Protein AF-M2S3K6-F1 (afdb_monomer_lite)

pLDDT: mean 84.35, std 9.11, range [60.38, 96.12]

InterPro domains:
  IPR004875 DDE superfamily endonuclease domain [PF03184] (17-105)

Foldseek 3Di:
DFEAADDDDDVVVDPPDDPLDDYYYDNVSDDALVNLLVVLLSVLVVCVVVDDPQAAEDEDEPDPRNDDPSSVVSCVVSRYHYDYDDPPCCVPPVCCVPPVCVVVVD

Structure (mmCIF, N/CA/C/O backbone):
data_AF-M2S3K6-F1
#
_entry.id   AF-M2S3K6-F1
#
loop_
_atom_site.group_PDB
_atom_site.id
_atom_site.type_symbol
_atom_site.label_atom_id
_atom_site.label_alt_id
_atom_site.label_comp_id
_atom_site.label_asym_id
_atom_site.label_entity_id
_atom_site.label_seq_id
_atom_site.pdbx_PDB_ins_code
_atom_site.Cartn_x
_atom_site.Cartn_y
_atom_site.Cartn_z
_atom_site.occupancy
_atom_site.B_iso_or_equiv
_atom_site.auth_seq_id
_atom_site.auth_comp_id
_atom_site.auth_asym_id
_atom_site.auth_atom_id
_atom_site.pdbx_PDB_model_num
ATOM 1 N N . MET A 1 1 ? -0.695 -6.352 -5.574 1.00 86.44 1 MET A N 1
ATOM 2 C CA . MET A 1 1 ? -0.115 -5.896 -6.849 1.00 86.44 1 MET A CA 1
ATOM 3 C C . MET A 1 1 ? 0.919 -6.908 -7.274 1.00 86.44 1 MET A C 1
ATOM 5 O O . MET A 1 1 ? 1.672 -7.352 -6.417 1.00 86.44 1 MET A O 1
ATOM 9 N N . VAL A 1 2 ? 0.921 -7.288 -8.543 1.00 87.31 2 VAL A N 1
ATOM 10 C CA . VAL A 1 2 ? 1.973 -8.112 -9.143 1.00 87.31 2 VAL A CA 1
ATOM 11 C C . VAL A 1 2 ? 2.808 -7.190 -10.018 1.00 87.31 2 VAL A C 1
ATOM 13 O O . VAL A 1 2 ? 2.241 -6.475 -10.840 1.00 87.31 2 VAL A O 1
ATOM 16 N N . ILE A 1 3 ? 4.122 -7.172 -9.803 1.00 89.19 3 ILE A N 1
ATOM 17 C CA . ILE A 1 3 ? 5.064 -6.390 -10.606 1.00 89.19 3 ILE A CA 1
ATOM 18 C C . ILE A 1 3 ? 5.824 -7.367 -11.493 1.00 89.19 3 ILE A C 1
ATOM 20 O O . ILE A 1 3 ? 6.321 -8.382 -11.007 1.00 89.19 3 ILE A O 1
ATOM 24 N N . ILE A 1 4 ? 5.871 -7.077 -12.786 1.00 89.31 4 ILE A N 1
ATOM 25 C CA . ILE A 1 4 ? 6.566 -7.892 -13.779 1.00 89.31 4 ILE A CA 1
ATOM 26 C C . ILE A 1 4 ? 7.768 -7.108 -14.291 1.00 89.31 4 ILE A C 1
ATOM 28 O O . ILE A 1 4 ? 7.660 -5.915 -14.569 1.00 89.31 4 ILE A O 1
ATOM 32 N N . GLU A 1 5 ? 8.907 -7.780 -14.410 1.00 91.38 5 GLU A N 1
ATOM 33 C CA . GLU A 1 5 ? 10.090 -7.192 -15.031 1.00 91.38 5 GLU A CA 1
ATOM 34 C C . GLU A 1 5 ? 9.845 -6.960 -16.529 1.00 91.38 5 GLU A C 1
ATOM 36 O O . GLU A 1 5 ? 9.480 -7.890 -17.255 1.00 91.38 5 GLU A O 1
ATOM 41 N N . GLY A 1 6 ? 10.025 -5.722 -16.989 1.00 87.69 6 GLY A N 1
ATOM 42 C CA . GLY A 1 6 ? 9.912 -5.345 -18.399 1.00 87.69 6 GLY A CA 1
ATOM 43 C C . GLY A 1 6 ? 9.398 -3.922 -18.609 1.00 87.69 6 GLY A C 1
ATOM 44 O O . GLY A 1 6 ? 9.028 -3.248 -17.656 1.00 87.69 6 GLY A O 1
ATOM 45 N N . ASP A 1 7 ? 9.337 -3.491 -19.872 1.00 83.19 7 ASP A N 1
ATOM 46 C CA . ASP A 1 7 ? 8.996 -2.106 -20.260 1.00 83.19 7 ASP A CA 1
ATOM 47 C C . ASP A 1 7 ? 7.504 -1.882 -20.559 1.00 83.19 7 ASP A C 1
ATOM 49 O O . ASP A 1 7 ? 7.032 -0.749 -20.665 1.00 83.19 7 ASP A O 1
ATOM 53 N N . ALA A 1 8 ? 6.765 -2.968 -20.783 1.00 82.44 8 ALA A N 1
ATOM 54 C CA . ALA A 1 8 ? 5.329 -2.973 -21.017 1.00 82.44 8 ALA A CA 1
ATOM 55 C C . ALA A 1 8 ? 4.793 -4.399 -20.886 1.00 82.44 8 ALA A C 1
ATOM 57 O O . ALA A 1 8 ? 5.513 -5.378 -21.094 1.00 82.44 8 ALA A O 1
ATOM 58 N N . PHE A 1 9 ? 3.492 -4.520 -20.640 1.00 80.25 9 PHE A N 1
ATOM 59 C CA . PHE A 1 9 ? 2.793 -5.792 -20.744 1.00 80.25 9 PHE A CA 1
ATOM 60 C C . PHE A 1 9 ? 1.589 -5.678 -21.677 1.00 80.25 9 PHE A C 1
ATOM 62 O O . PHE A 1 9 ? 1.019 -4.607 -21.878 1.00 80.25 9 PHE A O 1
ATOM 69 N N . LEU A 1 10 ? 1.190 -6.803 -22.266 1.00 81.56 10 LEU A N 1
ATOM 70 C CA . LEU A 1 10 ? -0.041 -6.885 -23.041 1.00 81.56 10 LEU A CA 1
ATOM 71 C C . LEU A 1 10 ? -1.131 -7.477 -22.149 1.00 81.56 10 LEU A C 1
ATOM 73 O O . LEU A 1 10 ? -1.062 -8.658 -21.816 1.00 81.56 10 LEU A O 1
ATOM 77 N N . GLU A 1 11 ? -2.149 -6.676 -21.816 1.00 74.44 11 GLU A N 1
ATOM 78 C CA . GLU A 1 11 ? -3.289 -7.073 -20.964 1.00 74.44 11 GLU A CA 1
ATOM 79 C C . GLU A 1 11 ? -3.907 -8.417 -21.372 1.00 74.44 11 GLU A C 1
ATOM 81 O O . GLU A 1 11 ? -4.296 -9.215 -20.527 1.00 74.44 11 GLU A O 1
ATOM 86 N N . ARG A 1 12 ? -3.906 -8.718 -22.677 1.00 80.50 12 ARG A N 1
ATOM 87 C CA . ARG A 1 12 ? -4.421 -9.972 -23.246 1.00 80.50 12 ARG A CA 1
ATOM 88 C C . ARG A 1 12 ? -3.786 -11.250 -22.676 1.00 80.50 12 ARG A C 1
ATOM 90 O O . ARG A 1 12 ? -4.370 -12.313 -22.841 1.00 80.50 12 ARG A O 1
ATOM 97 N N . TYR A 1 13 ? -2.583 -11.174 -22.101 1.00 80.06 13 TYR A N 1
ATOM 98 C CA . TYR A 1 13 ? -1.898 -12.331 -21.512 1.00 80.06 13 TYR A CA 1
ATOM 99 C C . TYR A 1 13 ? -2.316 -12.611 -20.067 1.00 80.06 13 TYR A C 1
ATOM 101 O O . TYR A 1 13 ? -1.955 -13.647 -19.517 1.00 80.06 13 TYR A O 1
ATOM 109 N N . PHE A 1 14 ? -3.090 -11.713 -19.465 1.00 79.62 14 PHE A N 1
ATOM 110 C CA . PHE A 1 14 ? -3.572 -11.822 -18.098 1.00 79.62 14 PHE A CA 1
ATOM 111 C C . PHE A 1 14 ? -5.035 -12.247 -18.109 1.00 79.62 14 PHE A C 1
ATOM 113 O O . PHE A 1 14 ? -5.941 -11.461 -17.829 1.00 79.62 14 PHE A O 1
ATOM 120 N N . THR A 1 15 ? -5.268 -13.497 -18.504 1.00 81.69 15 THR A N 1
ATOM 121 C CA . THR A 1 15 ? -6.602 -14.100 -18.475 1.00 81.69 15 THR A CA 1
ATOM 122 C C . THR A 1 15 ? -6.903 -14.661 -17.086 1.00 81.69 15 THR A C 1
ATOM 124 O O . THR A 1 15 ? -5.996 -15.022 -16.338 1.00 81.69 15 THR A O 1
ATOM 127 N N . ASP A 1 16 ? -8.190 -14.727 -16.744 1.00 84.62 16 ASP A N 1
ATOM 128 C CA . ASP A 1 16 ? -8.696 -15.449 -15.565 1.00 84.62 16 ASP A CA 1
ATOM 129 C C . ASP A 1 16 ? -8.198 -14.934 -14.203 1.00 84.62 16 ASP A C 1
ATOM 131 O O . ASP A 1 16 ? -8.119 -15.680 -13.225 1.00 84.62 16 ASP A O 1
ATOM 135 N N . LEU A 1 17 ? -7.874 -13.644 -14.111 1.00 80.94 17 LEU A N 1
ATOM 136 C CA . LEU A 1 17 ? -7.466 -13.043 -12.847 1.00 80.94 17 LEU A CA 1
ATOM 137 C C . LEU A 1 17 ? -8.666 -12.677 -11.962 1.00 80.94 17 LEU A C 1
ATOM 139 O O . LEU A 1 17 ? -9.701 -12.252 -12.478 1.00 80.94 17 LEU A O 1
ATOM 143 N N . PRO A 1 18 ? -8.532 -12.785 -10.625 1.00 81.44 18 PRO A N 1
ATOM 144 C CA . PRO A 1 18 ? -9.573 -12.356 -9.698 1.00 81.44 18 PRO A CA 1
ATOM 145 C C . PRO A 1 18 ? -9.907 -10.868 -9.846 1.00 81.44 18 PRO A C 1
ATOM 147 O O . PRO A 1 18 ? -9.022 -10.048 -10.096 1.00 81.44 18 PRO A O 1
ATOM 150 N N . ASP A 1 19 ? -11.166 -10.503 -9.603 1.00 80.56 19 ASP A N 1
ATOM 151 C CA . ASP A 1 19 ? -11.599 -9.106 -9.637 1.00 80.56 19 ASP A CA 1
ATOM 152 C C . ASP A 1 19 ? -10.766 -8.229 -8.691 1.00 80.56 19 ASP A C 1
ATOM 154 O O . ASP A 1 19 ? -10.521 -8.582 -7.534 1.00 80.56 19 ASP A O 1
ATOM 158 N N . ASN A 1 20 ? -10.425 -7.022 -9.152 1.00 83.31 20 ASN A N 1
ATOM 159 C CA . ASN A 1 20 ? -9.594 -6.046 -8.437 1.00 83.31 20 ASN A CA 1
ATOM 160 C C . ASN A 1 20 ? -8.128 -6.460 -8.251 1.00 83.31 20 ASN A C 1
ATOM 162 O O . ASN A 1 20 ? -7.474 -5.998 -7.317 1.00 83.31 20 ASN A O 1
ATOM 166 N N . TYR A 1 21 ? -7.582 -7.308 -9.118 1.00 84.19 21 TYR A N 1
ATOM 167 C CA . TYR A 1 21 ? -6.135 -7.451 -9.179 1.00 84.19 21 TYR A CA 1
ATOM 168 C C . TYR A 1 21 ? -5.493 -6.139 -9.681 1.00 84.19 21 TYR A C 1
ATOM 170 O O . TYR A 1 21 ? -6.076 -5.404 -10.476 1.00 84.19 21 TYR A O 1
ATOM 178 N N . LEU A 1 22 ? -4.268 -5.856 -9.234 1.00 87.94 22 LEU A N 1
ATOM 179 C CA . LEU A 1 22 ? -3.440 -4.767 -9.761 1.00 87.94 22 LEU A CA 1
ATOM 180 C C . LEU A 1 22 ? -2.170 -5.375 -10.362 1.00 87.94 22 LEU A C 1
ATOM 182 O O . LEU A 1 22 ? -1.410 -6.014 -9.628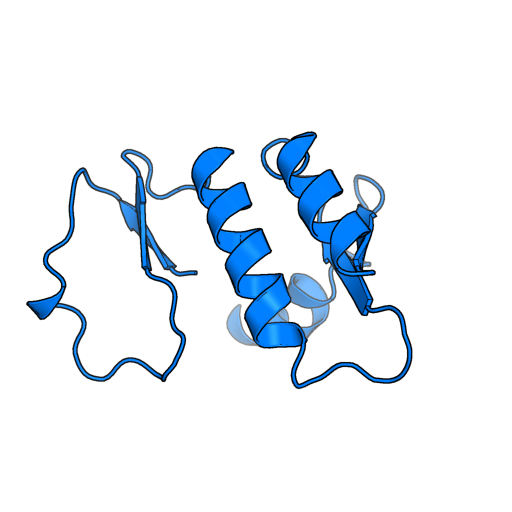 1.00 87.94 22 LEU A O 1
ATOM 186 N N . ILE A 1 23 ? -1.954 -5.195 -11.666 1.00 89.00 23 ILE A N 1
ATOM 187 C CA . ILE A 1 23 ? -0.697 -5.536 -12.345 1.00 89.00 23 ILE A CA 1
ATOM 188 C C . ILE A 1 23 ? 0.042 -4.252 -12.679 1.00 89.00 23 ILE A C 1
ATOM 190 O O . ILE A 1 23 ? -0.550 -3.279 -13.139 1.00 89.00 23 ILE A O 1
ATOM 194 N N . ALA A 1 24 ? 1.344 -4.288 -12.453 1.00 90.31 24 ALA A N 1
ATOM 195 C CA . ALA A 1 24 ? 2.272 -3.255 -12.842 1.00 90.31 24 ALA A CA 1
ATOM 196 C C . ALA A 1 24 ? 3.524 -3.886 -13.458 1.00 90.31 24 ALA A C 1
ATOM 198 O O . ALA A 1 24 ? 3.726 -5.101 -13.399 1.00 90.31 24 ALA A O 1
ATOM 199 N N . TYR A 1 25 ? 4.376 -3.050 -14.032 1.00 90.38 25 TYR A N 1
ATOM 200 C CA . TYR A 1 25 ? 5.684 -3.453 -14.520 1.00 90.38 25 TYR A CA 1
ATOM 201 C C . TYR A 1 25 ? 6.748 -2.454 -14.077 1.00 90.38 25 TYR A C 1
ATOM 203 O O . TYR A 1 25 ? 6.441 -1.300 -13.765 1.00 90.38 25 TYR A O 1
ATOM 211 N N . SER A 1 26 ? 7.991 -2.912 -14.033 1.00 90.94 26 SER A N 1
ATOM 212 C CA . SER A 1 26 ? 9.166 -2.062 -13.868 1.00 90.94 26 SER A CA 1
ATOM 213 C C . SER A 1 26 ? 10.374 -2.726 -14.513 1.00 90.94 26 SER A C 1
ATOM 215 O O . SER A 1 26 ? 10.446 -3.952 -14.574 1.00 90.94 26 SER A O 1
ATOM 217 N N . ASP A 1 27 ? 11.358 -1.932 -14.925 1.00 89.00 27 ASP A N 1
ATOM 218 C CA . ASP A 1 27 ? 12.587 -2.431 -15.556 1.00 89.00 27 ASP A CA 1
ATOM 219 C C . ASP A 1 27 ? 13.332 -3.452 -14.681 1.00 89.00 27 ASP A C 1
ATOM 221 O O . ASP A 1 27 ? 14.049 -4.301 -15.191 1.00 89.00 27 ASP A O 1
ATOM 225 N N . SER A 1 28 ? 13.174 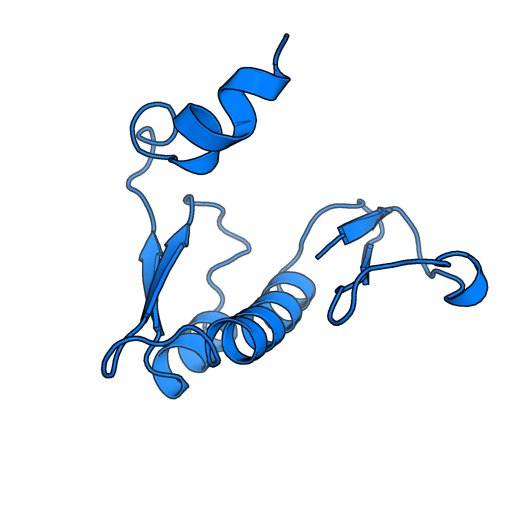-3.365 -13.356 1.00 88.06 28 SER A N 1
ATOM 226 C CA . SER A 1 28 ? 13.828 -4.248 -12.387 1.00 88.06 28 SER A CA 1
ATOM 227 C C . SER A 1 28 ? 12.923 -5.357 -11.845 1.00 88.06 28 SER A C 1
ATOM 229 O O . SER A 1 28 ? 13.384 -6.189 -11.068 1.00 88.06 28 SER A O 1
ATOM 231 N N . GLY A 1 29 ? 11.622 -5.325 -12.153 1.00 87.31 29 GLY A N 1
ATOM 232 C CA . GLY A 1 29 ? 10.613 -6.174 -11.513 1.00 87.31 29 GLY A CA 1
ATOM 233 C C . GLY A 1 29 ? 10.358 -5.858 -10.030 1.00 87.31 29 GLY A C 1
ATOM 234 O O . GLY A 1 29 ? 9.515 -6.500 -9.403 1.00 87.31 29 GLY A O 1
ATOM 235 N N . TYR A 1 30 ? 11.044 -4.865 -9.454 1.00 86.25 30 TYR A N 1
ATOM 236 C CA . TYR A 1 30 ? 10.842 -4.413 -8.078 1.00 86.25 30 TYR A CA 1
ATOM 237 C C . TYR A 1 30 ? 9.921 -3.191 -8.005 1.00 86.25 30 TYR A C 1
ATOM 239 O O . TYR A 1 30 ? 9.679 -2.484 -8.986 1.00 86.25 30 TYR A O 1
ATOM 247 N N . THR A 1 31 ? 9.410 -2.932 -6.804 1.00 86.44 31 THR A N 1
ATOM 248 C CA . THR A 1 31 ? 8.641 -1.723 -6.497 1.00 86.44 31 THR A CA 1
ATOM 249 C C . THR A 1 31 ? 9.515 -0.467 -6.546 1.00 86.44 31 THR A C 1
ATOM 251 O O . THR A 1 31 ? 10.721 -0.520 -6.312 1.00 86.44 31 THR A O 1
ATOM 254 N N . ASN A 1 32 ? 8.886 0.668 -6.827 1.00 87.56 32 ASN A N 1
ATOM 255 C CA . ASN A 1 32 ? 9.464 2.008 -6.749 1.00 87.56 32 ASN A CA 1
ATOM 256 C C . ASN A 1 32 ? 8.416 2.969 -6.169 1.00 87.56 32 ASN A C 1
ATOM 258 O O . ASN A 1 32 ? 7.270 2.569 -5.968 1.00 87.56 32 ASN A O 1
ATOM 262 N N . ASP A 1 33 ? 8.782 4.225 -5.935 1.00 87.19 33 ASP A N 1
ATOM 263 C CA . ASP A 1 33 ? 7.905 5.218 -5.303 1.00 87.19 33 ASP A CA 1
ATOM 264 C C . ASP A 1 33 ? 6.565 5.399 -6.041 1.00 87.19 33 ASP A C 1
ATOM 266 O O . ASP A 1 33 ? 5.503 5.440 -5.418 1.00 87.19 33 ASP A O 1
ATOM 270 N N . GLN A 1 34 ? 6.585 5.422 -7.379 1.00 88.12 34 GLN A N 1
ATOM 271 C CA . GLN A 1 34 ? 5.374 5.558 -8.192 1.00 88.12 34 GLN A CA 1
ATOM 272 C C . GLN A 1 34 ? 4.459 4.334 -8.061 1.00 88.12 34 GLN A C 1
ATOM 274 O O . GLN A 1 34 ? 3.242 4.469 -7.926 1.00 88.12 34 GLN A O 1
ATOM 279 N N . LEU A 1 35 ? 5.035 3.131 -8.082 1.00 89.81 35 LEU A N 1
ATOM 280 C CA . LEU A 1 35 ? 4.291 1.885 -7.902 1.00 89.81 35 LEU A CA 1
ATOM 281 C C . LEU A 1 35 ? 3.757 1.745 -6.473 1.00 89.81 35 LEU A C 1
ATOM 283 O O . LEU A 1 35 ? 2.623 1.304 -6.290 1.00 89.81 35 LEU A O 1
ATOM 287 N N . SER A 1 36 ? 4.528 2.174 -5.471 1.00 89.31 36 SER A N 1
ATOM 288 C CA . SER A 1 36 ? 4.090 2.261 -4.074 1.00 89.31 36 SER A CA 1
ATOM 289 C C . SER A 1 36 ? 2.870 3.182 -3.938 1.00 89.31 36 SER A C 1
ATOM 291 O O . SER A 1 36 ? 1.908 2.842 -3.245 1.00 89.31 36 SER A O 1
ATOM 293 N N . TYR A 1 37 ? 2.868 4.318 -4.641 1.00 90.12 37 TYR A N 1
ATOM 294 C CA . TYR A 1 37 ? 1.754 5.266 -4.646 1.00 90.12 37 TYR A CA 1
ATOM 295 C C . TYR A 1 37 ? 0.485 4.710 -5.319 1.00 90.12 37 TYR A C 1
ATOM 297 O O . TYR A 1 37 ? -0.621 4.825 -4.785 1.00 90.12 37 TYR A O 1
ATOM 305 N N . GLU A 1 38 ? 0.615 4.041 -6.464 1.00 91.25 38 GLU A N 1
ATOM 306 C CA . GLU A 1 38 ? -0.537 3.390 -7.105 1.00 91.25 38 GLU A CA 1
ATOM 307 C C . GLU A 1 38 ? -1.073 2.223 -6.265 1.00 91.25 38 GLU A C 1
ATOM 309 O O . GLU A 1 38 ? -2.288 2.050 -6.109 1.00 91.25 38 GLU A O 1
ATOM 314 N N . TRP A 1 39 ? -0.172 1.472 -5.628 1.00 92.00 39 TRP A N 1
ATOM 315 C CA . TRP A 1 39 ? -0.552 0.426 -4.692 1.00 92.00 39 TRP A CA 1
ATOM 316 C C . TRP A 1 39 ? -1.346 0.972 -3.502 1.00 92.00 39 TRP A C 1
ATOM 318 O O . TRP A 1 39 ? -2.353 0.363 -3.140 1.00 92.00 39 TRP A O 1
ATOM 328 N N . VAL A 1 40 ? -0.959 2.109 -2.907 1.00 92.69 40 VAL A N 1
ATOM 329 C CA . VAL A 1 40 ? -1.651 2.622 -1.712 1.00 92.69 40 VAL A CA 1
ATOM 330 C C . VAL A 1 40 ? -3.061 3.111 -2.018 1.00 92.69 40 VAL A C 1
ATOM 332 O O . VAL A 1 40 ? -3.987 2.815 -1.260 1.00 92.69 40 VAL A O 1
ATOM 335 N N . LYS A 1 41 ? -3.271 3.759 -3.171 1.00 93.50 41 LYS A N 1
ATOM 336 C CA . LYS A 1 41 ? -4.618 4.124 -3.641 1.00 93.50 41 LYS A CA 1
ATOM 337 C C . LYS A 1 41 ? -5.497 2.891 -3.788 1.00 93.50 41 LYS A C 1
ATOM 339 O O . LYS A 1 41 ? -6.624 2.854 -3.291 1.00 93.50 41 LYS A O 1
ATOM 344 N N . HIS A 1 42 ? -4.959 1.863 -4.440 1.00 93.44 42 HIS A N 1
ATOM 345 C CA . HIS A 1 42 ? -5.660 0.605 -4.625 1.00 93.44 42 HIS A CA 1
ATOM 346 C C . HIS A 1 42 ? -5.955 -0.080 -3.281 1.00 93.44 42 HIS A C 1
ATOM 348 O O . HIS A 1 42 ? -7.083 -0.506 -3.035 1.00 93.44 42 HIS A O 1
ATOM 354 N N . PHE A 1 43 ? -4.981 -0.130 -2.368 1.00 92.62 43 PHE A N 1
ATOM 355 C CA . PHE A 1 43 ? -5.143 -0.681 -1.023 1.00 92.62 43 PHE A CA 1
ATOM 356 C C . PHE A 1 43 ? -6.263 0.021 -0.252 1.00 92.62 43 PHE A C 1
ATOM 358 O O . PHE A 1 43 ? -7.123 -0.636 0.341 1.00 92.62 43 PHE A O 1
ATOM 365 N N . VAL A 1 44 ? -6.284 1.354 -0.266 1.00 94.38 44 VAL A N 1
ATOM 366 C CA . VAL A 1 44 ? -7.305 2.157 0.407 1.00 94.38 44 VAL A CA 1
ATOM 367 C C . VAL A 1 44 ? -8.698 1.856 -0.145 1.00 94.38 44 VAL A C 1
ATOM 369 O O . VAL A 1 44 ? -9.622 1.658 0.649 1.00 94.38 44 VAL A O 1
ATOM 372 N N . GLN A 1 45 ? -8.844 1.773 -1.470 1.00 93.38 45 GLN A N 1
ATOM 373 C CA . GLN A 1 45 ? -10.110 1.424 -2.120 1.00 93.38 45 GLN A CA 1
ATOM 374 C C . GLN A 1 45 ? -10.565 0.011 -1.733 1.00 93.38 45 GLN A C 1
ATOM 376 O O . GLN A 1 45 ? -11.703 -0.192 -1.309 1.00 93.38 45 GLN A O 1
ATOM 381 N N . GLN A 1 46 ? -9.664 -0.972 -1.813 1.00 92.19 46 GLN A N 1
ATOM 382 C CA . GLN A 1 46 ? -10.007 -2.370 -1.554 1.00 92.19 46 GLN A CA 1
ATOM 383 C C . GLN A 1 46 ? -10.245 -2.678 -0.078 1.00 92.19 46 GLN A C 1
ATOM 385 O O . GLN A 1 46 ? -11.065 -3.536 0.239 1.00 92.19 46 GLN A O 1
ATOM 390 N N . SER A 1 47 ? -9.573 -1.986 0.841 1.00 92.69 47 SER A N 1
ATOM 391 C CA . SER A 1 47 ? -9.775 -2.187 2.279 1.00 92.69 47 SER A CA 1
ATOM 392 C C . SER A 1 47 ? -10.995 -1.438 2.821 1.00 92.69 47 SER A C 1
ATOM 394 O O . SER A 1 47 ? -11.467 -1.768 3.908 1.00 92.69 47 SER A O 1
ATOM 396 N N . GLN A 1 48 ? -11.560 -0.477 2.075 1.00 91.81 48 GLN A N 1
ATOM 397 C CA . GLN A 1 48 ? -12.703 0.319 2.533 1.00 91.81 48 GLN A CA 1
ATOM 398 C C . GLN A 1 48 ? -13.920 -0.559 2.859 1.00 91.81 48 GLN A C 1
ATOM 400 O O . GLN A 1 48 ? -14.543 -0.372 3.905 1.00 91.81 48 GLN A O 1
ATOM 405 N N . LYS A 1 49 ? -14.196 -1.572 2.025 1.00 89.50 49 LYS A N 1
ATOM 406 C CA . LYS A 1 49 ? -15.286 -2.549 2.224 1.00 89.50 49 LYS A CA 1
ATOM 407 C C . LYS A 1 49 ? -15.131 -3.413 3.484 1.00 89.50 49 LYS A C 1
ATOM 409 O O . LYS A 1 49 ? -16.095 -4.031 3.920 1.00 89.50 49 LYS A O 1
ATOM 414 N N . HIS A 1 50 ? -13.936 -3.445 4.071 1.00 87.69 50 HIS A N 1
ATOM 415 C CA . HIS A 1 50 ? -13.613 -4.218 5.271 1.00 87.69 50 HIS A CA 1
ATOM 416 C C . HIS A 1 50 ? -13.431 -3.338 6.517 1.00 87.69 50 HIS A C 1
ATOM 418 O O . HIS A 1 50 ? -12.984 -3.824 7.555 1.00 87.69 50 HIS A O 1
ATOM 424 N N . THR A 1 51 ? -13.763 -2.046 6.435 1.00 91.62 51 THR A N 1
ATOM 425 C CA . THR A 1 51 ? -13.575 -1.111 7.550 1.00 91.62 51 THR A CA 1
ATOM 426 C C . THR A 1 51 ? -14.518 -1.444 8.702 1.00 91.62 51 THR A C 1
ATOM 428 O O . THR A 1 51 ? -15.737 -1.450 8.539 1.00 91.62 51 THR A O 1
ATOM 431 N N . GLN A 1 52 ? -13.951 -1.657 9.889 1.00 89.62 52 GLN A N 1
ATOM 432 C CA . GLN A 1 52 ? -14.695 -1.715 11.144 1.00 89.62 52 GLN A CA 1
ATOM 433 C C . GLN A 1 52 ? -14.371 -0.464 11.965 1.00 89.62 52 GLN A C 1
ATOM 435 O O . GLN A 1 52 ? -13.225 -0.243 12.347 1.00 89.62 52 GLN A O 1
ATOM 440 N N . GLY A 1 53 ? -15.376 0.376 12.219 1.00 90.94 53 GLY A N 1
ATOM 441 C CA . GLY A 1 53 ? -15.185 1.662 12.890 1.00 90.94 53 GLY A CA 1
ATOM 442 C C . GLY A 1 53 ? -14.734 2.772 11.937 1.00 90.94 53 GLY A C 1
ATOM 443 O O . GLY A 1 53 ? -15.231 2.873 10.818 1.00 90.94 53 GLY A O 1
ATOM 444 N N . VAL A 1 54 ? -13.844 3.649 12.411 1.00 90.69 54 VAL A N 1
ATOM 445 C CA . VAL A 1 54 ? -13.460 4.888 11.704 1.00 90.69 54 VAL A CA 1
ATOM 446 C C . VAL A 1 54 ? -12.060 4.814 11.095 1.00 90.69 54 VAL A C 1
ATOM 448 O O . VAL A 1 54 ? -11.832 5.412 10.046 1.00 90.69 54 VAL A O 1
ATOM 451 N N . TYR A 1 55 ? -11.142 4.092 11.740 1.00 93.50 55 TYR A N 1
ATOM 452 C CA . TYR A 1 55 ? -9.738 4.012 11.346 1.00 93.50 55 TYR A CA 1
ATOM 453 C C . TYR A 1 55 ? -9.356 2.599 10.916 1.00 93.50 55 TYR A C 1
ATOM 455 O O . TYR A 1 55 ? -9.875 1.614 11.441 1.00 93.50 55 TYR A O 1
ATOM 463 N N . ARG A 1 56 ? -8.403 2.511 9.988 1.00 94.62 56 ARG A N 1
ATOM 464 C CA . ARG A 1 56 ? -7.718 1.269 9.599 1.00 94.62 56 ARG A CA 1
ATOM 465 C C . ARG A 1 56 ? -6.241 1.381 9.956 1.00 94.62 56 ARG A C 1
ATOM 467 O O . ARG A 1 56 ? -5.713 2.485 9.995 1.00 94.62 56 ARG A O 1
ATOM 474 N N . LEU A 1 57 ? -5.574 0.260 10.199 1.00 92.50 57 LEU A N 1
ATOM 475 C CA . LEU A 1 57 ? -4.139 0.218 10.483 1.00 92.50 57 LEU A CA 1
ATOM 476 C C . LEU A 1 57 ? -3.421 -0.501 9.342 1.00 92.50 57 LEU A C 1
ATOM 478 O O . LEU A 1 57 ? -3.772 -1.637 9.021 1.00 92.50 57 LEU A O 1
ATOM 482 N N . LEU A 1 58 ? -2.419 0.150 8.756 1.00 91.56 58 LEU A N 1
ATOM 483 C CA . LEU A 1 58 ? -1.489 -0.459 7.815 1.00 91.56 58 LEU A CA 1
ATOM 484 C C . LEU A 1 58 ? -0.157 -0.714 8.528 1.00 91.56 58 LEU A C 1
ATOM 486 O O . LEU A 1 58 ? 0.553 0.225 8.884 1.00 91.56 58 LEU A O 1
ATOM 490 N N . LEU A 1 59 ? 0.165 -1.992 8.726 1.00 88.88 59 LEU A N 1
ATOM 491 C CA . LEU A 1 59 ? 1.460 -2.451 9.228 1.00 88.88 59 LEU A CA 1
ATOM 492 C C . LEU A 1 59 ? 2.366 -2.772 8.038 1.00 88.88 59 LEU A C 1
ATOM 494 O O . LEU A 1 59 ? 1.960 -3.541 7.167 1.00 88.88 59 LEU A O 1
ATOM 498 N N . PHE A 1 60 ? 3.581 -2.232 8.013 1.00 83.69 60 PHE A N 1
ATOM 499 C CA . PHE A 1 60 ? 4.550 -2.522 6.954 1.00 83.69 60 PHE A CA 1
ATOM 500 C C . PHE A 1 60 ? 5.983 -2.544 7.490 1.00 83.69 60 PHE A C 1
ATOM 502 O O . PHE A 1 60 ? 6.290 -1.967 8.541 1.00 83.69 60 PHE A O 1
ATOM 509 N N . ASP A 1 61 ? 6.849 -3.276 6.793 1.00 75.88 61 ASP A N 1
ATOM 510 C CA . ASP A 1 61 ? 8.264 -3.352 7.126 1.00 75.88 61 ASP A CA 1
ATOM 511 C C . ASP A 1 61 ? 8.997 -2.079 6.685 1.00 75.88 61 ASP A C 1
ATOM 513 O O . ASP A 1 61 ? 8.487 -1.231 5.955 1.00 75.88 61 ASP A O 1
ATOM 517 N N . GLY A 1 62 ? 10.189 -1.869 7.231 1.00 64.31 62 GLY A N 1
ATOM 518 C CA . GLY A 1 62 ? 10.916 -0.621 7.065 1.00 64.31 62 GLY A CA 1
ATOM 519 C C . GLY A 1 62 ? 11.590 -0.441 5.710 1.00 64.31 62 GLY A C 1
ATOM 520 O O . GLY A 1 62 ? 12.732 0.012 5.704 1.00 64.31 62 GLY A O 1
ATOM 521 N N . PHE A 1 63 ? 10.941 -0.785 4.602 1.00 65.94 63 PHE A N 1
ATOM 522 C CA . PHE A 1 63 ? 11.494 -0.573 3.272 1.00 65.94 63 PHE A CA 1
ATOM 523 C C . PHE A 1 63 ? 11.374 0.907 2.870 1.00 65.94 63 PHE A C 1
ATOM 525 O O . PHE A 1 63 ? 10.282 1.472 2.822 1.00 65.94 63 PHE A O 1
ATOM 532 N N . ASP A 1 64 ? 12.513 1.555 2.616 1.00 60.38 64 ASP A N 1
ATOM 533 C CA . ASP A 1 64 ? 12.591 3.017 2.463 1.00 60.38 64 ASP A CA 1
ATOM 534 C C . ASP A 1 64 ? 11.849 3.569 1.228 1.00 60.38 64 ASP A C 1
ATOM 536 O O . ASP A 1 64 ? 11.464 4.733 1.240 1.00 60.38 64 ASP A O 1
ATOM 540 N N . SER A 1 65 ? 11.559 2.754 0.205 1.00 62.16 65 SER A N 1
ATOM 541 C CA . SER A 1 65 ? 10.815 3.192 -1.002 1.00 62.16 65 SER A CA 1
ATOM 542 C C . SER A 1 65 ? 9.282 3.222 -0.848 1.00 62.16 65 SER A C 1
ATOM 544 O O . SER A 1 65 ? 8.537 3.390 -1.817 1.00 62.16 65 SER A O 1
ATOM 546 N N . HIS A 1 66 ? 8.775 3.017 0.372 1.00 62.28 66 HIS A N 1
ATOM 547 C CA . HIS A 1 66 ? 7.336 2.991 0.664 1.00 62.28 66 HIS A CA 1
ATOM 548 C C . HIS A 1 66 ? 6.830 4.218 1.429 1.00 62.28 66 HIS A C 1
ATOM 550 O O . HIS A 1 66 ? 5.632 4.327 1.662 1.00 62.28 66 HIS A O 1
ATOM 556 N N . CYS A 1 67 ? 7.707 5.143 1.820 1.00 67.19 67 CYS A N 1
ATOM 557 C CA . CYS A 1 67 ? 7.356 6.265 2.695 1.00 67.19 67 CYS A CA 1
ATOM 558 C C . CYS A 1 67 ? 7.600 7.626 2.039 1.00 67.19 67 CYS A C 1
ATOM 560 O O . CYS A 1 67 ? 8.222 8.502 2.644 1.00 67.19 67 CYS A O 1
ATOM 562 N N . THR A 1 68 ? 7.118 7.825 0.812 1.00 82.56 68 THR A N 1
ATOM 563 C CA . THR A 1 68 ? 7.032 9.185 0.268 1.00 82.56 68 THR A CA 1
ATOM 564 C C . THR A 1 68 ? 5.945 9.979 0.993 1.00 82.56 68 THR A C 1
ATOM 566 O O . THR A 1 68 ? 5.047 9.413 1.627 1.00 82.56 68 THR A O 1
ATOM 569 N N . GLN A 1 69 ? 6.023 11.306 0.924 1.00 87.19 69 GLN A N 1
ATOM 570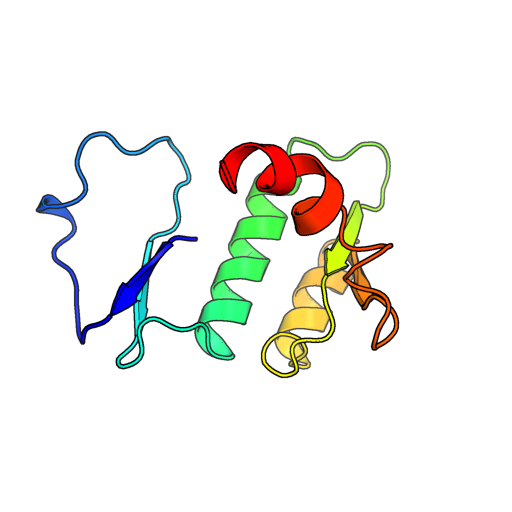 C CA . GLN A 1 69 ? 5.033 12.173 1.559 1.00 87.19 69 GLN A CA 1
ATOM 571 C C . GLN A 1 69 ? 3.633 11.920 0.979 1.00 87.19 69 GLN A C 1
ATOM 573 O O . GLN A 1 69 ? 2.676 11.750 1.729 1.00 87.19 69 GLN A O 1
ATOM 578 N N . GLU A 1 70 ? 3.534 11.779 -0.341 1.00 89.44 70 GLU A N 1
ATOM 579 C CA . GLU A 1 70 ? 2.283 11.549 -1.066 1.00 89.44 70 GLU A CA 1
ATOM 580 C C . GLU A 1 70 ? 1.626 10.221 -0.670 1.00 89.44 70 GLU A C 1
ATOM 582 O O . GLU A 1 70 ? 0.401 10.108 -0.616 1.00 89.44 70 GLU A O 1
ATOM 587 N N . PHE A 1 71 ? 2.432 9.198 -0.375 1.00 89.75 71 PHE A N 1
ATOM 588 C CA . PHE A 1 71 ? 1.932 7.918 0.116 1.00 89.75 71 PHE A CA 1
ATOM 589 C C . PHE A 1 71 ? 1.269 8.069 1.491 1.00 89.75 71 PHE A C 1
ATOM 591 O O . PHE A 1 71 ? 0.179 7.539 1.720 1.00 89.75 71 PHE A O 1
ATOM 598 N N . LEU A 1 72 ? 1.915 8.803 2.403 1.00 90.75 72 LEU A N 1
ATOM 599 C CA . LEU A 1 72 ? 1.399 9.037 3.751 1.00 90.75 72 LEU A CA 1
ATOM 600 C C . LEU A 1 72 ? 0.152 9.927 3.737 1.00 90.75 72 LEU A C 1
ATOM 602 O O . LEU A 1 72 ? -0.800 9.626 4.453 1.00 90.75 72 LEU A O 1
ATOM 606 N N . GLU A 1 73 ? 0.121 10.951 2.882 1.00 93.81 73 GLU A N 1
ATOM 607 C CA . GLU A 1 73 ? -1.042 11.828 2.694 1.00 93.81 73 GLU A CA 1
ATOM 608 C C . GLU A 1 73 ? -2.278 11.032 2.252 1.00 93.81 73 GLU A C 1
ATOM 610 O O . GLU A 1 73 ? -3.346 11.159 2.851 1.00 93.81 73 GLU A O 1
ATOM 615 N N . VAL A 1 74 ? -2.131 10.114 1.284 1.00 94.38 74 VAL A N 1
ATOM 616 C CA . VAL A 1 74 ? -3.244 9.245 0.858 1.00 94.38 74 VAL A CA 1
ATOM 617 C C . VAL A 1 74 ? -3.773 8.397 2.015 1.00 94.38 74 VAL A C 1
ATOM 619 O O . VAL A 1 74 ? -4.986 8.200 2.127 1.00 94.38 74 VAL A O 1
ATOM 622 N N . LEU A 1 75 ? -2.897 7.879 2.878 1.00 94.00 75 LEU A N 1
ATOM 623 C CA . LEU A 1 75 ? -3.320 7.098 4.040 1.00 94.00 75 LEU A CA 1
ATOM 624 C C . LEU A 1 75 ? -4.055 7.964 5.066 1.00 94.00 75 LEU A C 1
ATOM 626 O O . LEU A 1 75 ? -5.132 7.572 5.526 1.00 94.00 75 LEU A O 1
ATOM 630 N N . GLU A 1 76 ? -3.516 9.141 5.381 1.00 94.25 76 GLU A N 1
ATOM 631 C CA . GLU A 1 76 ? -4.099 10.076 6.343 1.00 94.25 76 GLU A CA 1
ATOM 632 C C . GLU A 1 76 ? -5.496 10.542 5.906 1.00 94.25 76 GLU A C 1
ATOM 634 O O . GLU A 1 76 ? -6.459 10.392 6.671 1.00 94.25 76 GLU A O 1
ATOM 639 N N . ASP A 1 77 ? -5.642 10.967 4.646 1.00 96.12 77 ASP A N 1
ATOM 640 C CA . ASP A 1 77 ? -6.913 11.409 4.054 1.00 96.12 77 ASP A CA 1
ATOM 641 C C . ASP A 1 77 ? -8.011 10.340 4.149 1.00 96.12 77 ASP A C 1
ATOM 643 O O . ASP A 1 77 ? -9.202 10.636 4.296 1.00 96.12 77 ASP A O 1
ATOM 647 N N . HIS A 1 78 ? -7.613 9.068 4.117 1.00 95.94 78 HIS A N 1
ATOM 648 C CA . HIS A 1 78 ? -8.523 7.927 4.167 1.00 95.94 78 HIS A CA 1
ATOM 649 C C . HIS A 1 78 ? -8.589 7.250 5.540 1.00 95.94 78 HIS A C 1
ATOM 651 O O . HIS A 1 78 ? -9.108 6.126 5.650 1.00 95.94 78 HIS A O 1
ATOM 657 N N . LYS A 1 79 ? -8.112 7.935 6.590 1.00 95.69 79 LYS A N 1
ATOM 658 C CA . LYS A 1 79 ? -8.137 7.475 7.988 1.00 95.69 79 LYS A CA 1
ATOM 659 C C . LYS A 1 79 ? -7.440 6.126 8.170 1.00 95.69 79 LYS A C 1
ATOM 661 O O . LYS A 1 79 ? -7.893 5.263 8.929 1.00 95.69 79 LYS A O 1
ATOM 666 N N . VAL A 1 80 ? -6.349 5.924 7.443 1.00 95.62 80 VAL A N 1
ATOM 667 C CA . VAL A 1 80 ? -5.471 4.771 7.592 1.00 95.62 80 VAL A CA 1
ATOM 668 C C . VAL A 1 80 ? -4.223 5.206 8.345 1.00 95.62 80 VAL A C 1
ATOM 670 O O . VAL A 1 80 ? -3.479 6.072 7.909 1.00 95.62 80 VAL A O 1
ATOM 673 N N . ILE A 1 81 ? -3.991 4.593 9.497 1.00 92.94 81 ILE A N 1
ATOM 674 C CA . ILE A 1 81 ? -2.801 4.819 10.304 1.00 92.94 81 ILE A CA 1
ATOM 675 C C . ILE A 1 81 ? -1.672 3.987 9.700 1.00 92.94 81 ILE A C 1
ATOM 677 O O . ILE A 1 81 ? -1.767 2.761 9.637 1.00 92.94 81 ILE A O 1
ATOM 681 N N . ALA A 1 82 ? -0.611 4.653 9.263 1.00 90.88 82 ALA A N 1
ATOM 682 C CA . ALA A 1 82 ? 0.623 4.020 8.824 1.00 90.88 82 ALA A CA 1
ATOM 683 C C . ALA A 1 82 ? 1.481 3.657 10.048 1.00 90.88 82 ALA A C 1
ATOM 685 O O . ALA A 1 82 ? 1.793 4.525 10.864 1.00 90.88 82 ALA A O 1
ATOM 686 N N . TYR A 1 83 ? 1.882 2.392 10.185 1.00 88.62 83 TYR A N 1
ATOM 687 C CA . TYR A 1 83 ? 2.791 1.956 11.244 1.00 88.62 83 TYR A CA 1
ATOM 688 C C . TYR A 1 83 ? 3.936 1.116 10.671 1.00 88.62 83 TYR A C 1
ATOM 690 O O . TYR A 1 83 ? 3.754 -0.031 10.253 1.00 88.62 83 TYR A O 1
ATOM 698 N N . ARG A 1 84 ? 5.134 1.707 10.693 1.00 85.25 84 ARG A N 1
ATOM 699 C CA . ARG A 1 84 ? 6.391 1.058 10.311 1.00 85.25 84 ARG A CA 1
ATOM 700 C C . ARG A 1 84 ? 6.876 0.182 11.464 1.00 85.25 84 ARG A C 1
ATOM 702 O O . ARG A 1 84 ? 7.045 0.669 12.583 1.00 85.25 84 ARG A O 1
ATOM 709 N N . LEU A 1 85 ? 7.130 -1.095 11.191 1.00 84.19 85 LEU A N 1
ATOM 710 C CA . LEU A 1 85 ? 7.708 -1.999 12.184 1.00 84.19 85 LEU A CA 1
ATOM 711 C C . LEU A 1 85 ? 9.132 -1.548 12.568 1.00 84.19 85 LEU A C 1
ATOM 713 O O . LEU A 1 85 ? 9.884 -1.091 11.700 1.00 84.19 85 LEU A O 1
ATOM 717 N N . PRO A 1 86 ? 9.539 -1.685 13.846 1.00 81.12 86 PRO A N 1
ATOM 718 C CA . PRO A 1 86 ? 10.894 -1.348 14.263 1.00 81.12 86 PRO A CA 1
ATOM 719 C C . PRO A 1 86 ? 11.952 -2.147 13.481 1.00 81.12 86 PRO A C 1
ATOM 721 O O . PRO A 1 86 ? 11.741 -3.330 13.181 1.00 81.12 86 PRO A O 1
ATOM 724 N N . PRO A 1 87 ? 13.116 -1.551 13.174 1.00 75.88 87 PRO A N 1
ATOM 725 C CA . PRO A 1 87 ? 14.182 -2.251 12.467 1.00 75.88 87 PRO A CA 1
ATOM 726 C C . PRO A 1 87 ? 14.634 -3.495 13.243 1.00 75.88 87 PRO A C 1
ATOM 728 O O . PRO A 1 87 ? 14.570 -3.535 14.471 1.00 75.88 87 PRO A O 1
ATOM 731 N N . TYR A 1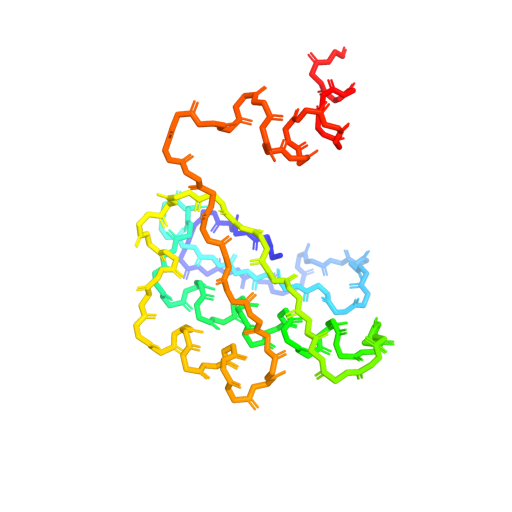 88 ? 15.089 -4.519 12.517 1.00 68.31 88 TYR A N 1
ATOM 732 C CA . TYR A 1 88 ? 15.510 -5.818 13.063 1.00 68.31 88 TYR A CA 1
ATOM 733 C C . TYR A 1 88 ? 14.422 -6.605 13.804 1.00 68.31 88 TYR A C 1
ATOM 735 O O . TYR A 1 88 ? 14.744 -7.591 14.454 1.00 68.31 88 TYR A O 1
ATOM 743 N N . THR A 1 89 ? 13.142 -6.244 13.687 1.00 69.44 89 THR A N 1
ATOM 744 C CA . THR A 1 89 ? 12.054 -7.023 14.304 1.00 69.44 89 THR A CA 1
ATOM 745 C C . THR A 1 89 ? 11.277 -7.891 13.323 1.00 69.44 89 THR A C 1
ATOM 747 O O . THR A 1 89 ? 10.436 -8.661 13.769 1.00 69.44 89 THR A O 1
ATOM 750 N N . SER A 1 90 ? 11.578 -7.853 12.018 1.00 67.00 90 SER A N 1
ATOM 751 C CA . SER A 1 90 ? 10.838 -8.609 10.992 1.00 67.00 90 SER A CA 1
ATOM 752 C C . SER A 1 90 ? 10.698 -10.097 11.321 1.00 67.00 90 SER A C 1
ATOM 754 O O . SER A 1 90 ? 9.604 -10.642 11.298 1.00 67.00 90 SER A O 1
ATOM 756 N N . HIS A 1 91 ? 11.773 -10.744 11.769 1.00 64.62 91 HIS A N 1
ATOM 757 C CA . HIS A 1 91 ? 11.768 -12.165 12.129 1.00 64.62 91 HIS A CA 1
ATOM 758 C C . HIS A 1 91 ? 10.867 -12.538 13.324 1.00 64.62 91 HIS A C 1
ATOM 760 O O . HIS A 1 91 ? 10.602 -13.720 13.528 1.00 64.62 91 HIS A O 1
ATOM 766 N N . PHE A 1 92 ? 10.389 -11.557 14.096 1.00 62.25 92 PHE A N 1
ATOM 767 C CA . PHE A 1 92 ? 9.450 -11.755 15.205 1.00 62.25 92 PHE A CA 1
ATOM 768 C C . PHE A 1 92 ? 8.080 -11.104 14.968 1.00 62.25 92 PHE A C 1
ATOM 770 O O . PHE A 1 92 ? 7.065 -11.661 15.377 1.00 62.25 92 PHE A O 1
ATOM 777 N N . LEU A 1 93 ? 8.039 -9.924 14.343 1.00 65.88 93 LEU A N 1
ATOM 778 C CA . LEU A 1 93 ? 6.849 -9.074 14.229 1.00 65.88 93 LEU A CA 1
ATOM 779 C C . LEU A 1 93 ? 6.244 -9.040 12.821 1.00 65.88 93 LEU A C 1
ATOM 781 O O . LEU A 1 93 ? 5.109 -8.588 12.668 1.00 65.88 93 LEU A O 1
ATOM 785 N N . GLN A 1 94 ? 6.951 -9.520 11.792 1.00 75.12 94 GLN A N 1
ATOM 786 C CA . GLN A 1 94 ? 6.404 -9.582 10.437 1.00 75.12 94 GLN A CA 1
ATOM 787 C C . GLN A 1 94 ? 5.453 -10.771 10.339 1.00 75.12 94 GLN A C 1
ATOM 789 O O . GLN A 1 94 ? 5.834 -11.889 9.998 1.00 75.12 94 GLN A O 1
ATOM 794 N N . LEU A 1 95 ? 4.185 -10.508 10.656 1.00 73.25 95 LEU A N 1
ATOM 795 C CA . LEU A 1 95 ? 3.097 -11.489 10.622 1.00 73.25 95 LEU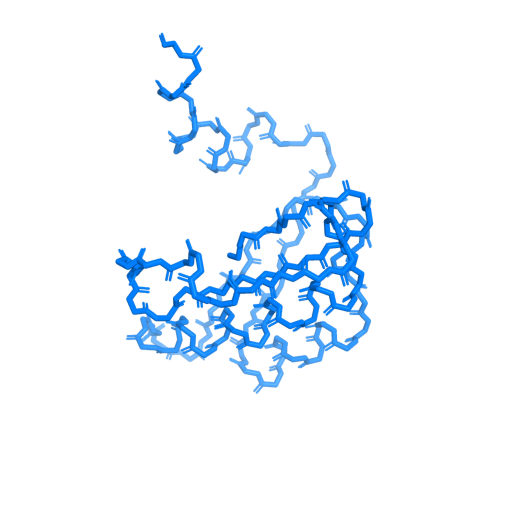 A CA 1
ATOM 796 C C . LEU A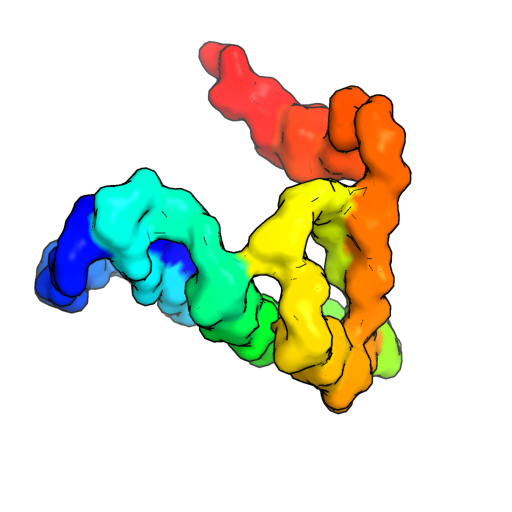 1 95 ? 3.020 -12.233 9.285 1.00 73.25 95 LEU A C 1
ATOM 798 O O . LEU A 1 95 ? 2.704 -13.422 9.259 1.00 73.25 95 LEU A O 1
ATOM 802 N N . LEU A 1 96 ? 3.347 -11.551 8.185 1.00 79.19 96 LEU A N 1
ATOM 803 C CA . LEU A 1 96 ? 3.413 -12.170 6.868 1.00 79.19 96 LEU A CA 1
ATOM 804 C C . LEU A 1 96 ? 4.524 -13.224 6.790 1.00 79.19 96 LEU A C 1
ATOM 806 O O . LEU A 1 96 ? 4.256 -14.332 6.349 1.00 79.19 96 LEU A O 1
ATOM 810 N N . ASP A 1 97 ? 5.729 -12.938 7.281 1.00 77.75 97 ASP A N 1
ATOM 811 C CA . ASP A 1 97 ? 6.868 -13.861 7.186 1.00 77.75 97 ASP A CA 1
ATOM 812 C C . ASP A 1 97 ? 6.781 -15.023 8.176 1.00 77.75 97 ASP A C 1
ATOM 814 O O . ASP A 1 97 ? 7.178 -16.143 7.844 1.00 77.75 97 ASP A O 1
ATOM 818 N N . VAL A 1 98 ? 6.289 -14.750 9.389 1.00 77.62 98 VAL A N 1
ATOM 819 C CA . VAL A 1 98 ? 6.196 -15.726 10.486 1.00 77.62 98 VAL A CA 1
ATOM 820 C C . VAL A 1 98 ? 4.925 -16.567 10.384 1.00 77.62 98 VAL A C 1
ATOM 822 O O . VAL A 1 98 ? 4.955 -17.758 10.676 1.00 77.62 98 VAL A O 1
ATOM 825 N N . GLY A 1 99 ? 3.805 -15.961 9.987 1.00 79.44 99 GLY A N 1
ATOM 826 C CA . GLY A 1 99 ? 2.502 -16.620 9.933 1.00 79.44 99 GLY A CA 1
ATOM 827 C C . GLY A 1 99 ? 2.134 -17.077 8.527 1.00 79.44 99 GLY A C 1
ATOM 828 O O . GLY A 1 99 ? 2.013 -18.271 8.273 1.00 79.44 99 GLY A O 1
ATOM 829 N N . CYS A 1 100 ? 1.932 -16.128 7.610 1.00 81.69 100 CYS A N 1
ATOM 830 C CA . CYS A 1 100 ? 1.342 -16.421 6.299 1.00 81.69 100 CYS A CA 1
ATOM 831 C C . CYS A 1 100 ? 2.288 -17.178 5.359 1.00 81.69 100 CYS A C 1
ATOM 833 O O . CYS A 1 100 ? 1.854 -18.105 4.682 1.00 81.69 100 CYS A O 1
ATOM 835 N N . PHE A 1 101 ? 3.560 -16.785 5.304 1.00 82.25 101 PHE A N 1
ATOM 836 C CA . PHE A 1 101 ? 4.544 -17.307 4.355 1.00 82.25 101 PHE A CA 1
ATOM 837 C C . PHE A 1 101 ? 5.410 -18.426 4.925 1.00 82.25 101 PHE A C 1
ATOM 839 O O . PHE A 1 101 ? 6.043 -19.143 4.155 1.00 82.25 101 PHE A O 1
ATOM 846 N N . GLN A 1 102 ? 5.431 -18.618 6.246 1.00 82.06 102 GLN A N 1
ATOM 847 C CA . GLN A 1 102 ? 6.204 -19.694 6.867 1.00 82.06 102 GLN A CA 1
ATOM 848 C C . GLN A 1 102 ? 5.834 -21.089 6.319 1.00 82.06 102 GLN A C 1
ATOM 850 O O . GLN A 1 102 ? 6.764 -21.823 5.978 1.00 82.06 102 GLN A O 1
ATOM 855 N N . PRO A 1 103 ? 4.546 -21.448 6.124 1.00 85.50 103 PRO A N 1
ATOM 856 C CA . PRO A 1 103 ? 4.171 -22.748 5.563 1.00 85.50 103 PRO A CA 1
ATOM 857 C C . PRO A 1 103 ? 4.626 -22.974 4.116 1.00 85.50 103 PRO A C 1
ATOM 859 O O . PRO A 1 103 ? 4.758 -24.118 3.704 1.00 85.50 103 PRO A O 1
ATOM 862 N N . TYR A 1 104 ? 4.878 -21.908 3.351 1.00 81.88 104 TYR A N 1
ATOM 863 C CA . TYR A 1 104 ? 5.258 -21.981 1.934 1.00 81.88 104 TYR A CA 1
ATOM 864 C C . TYR A 1 104 ? 6.774 -22.091 1.711 1.00 81.88 104 TYR A C 1
ATOM 866 O O . TYR A 1 104 ? 7.238 -22.056 0.574 1.00 81.88 104 TYR A O 1
ATOM 874 N N . LYS A 1 105 ? 7.565 -22.192 2.787 1.00 77.00 105 LYS A N 1
ATOM 875 C CA . LYS A 1 105 ? 9.026 -22.368 2.720 1.00 77.00 105 LYS A CA 1
ATOM 876 C C . LYS A 1 105 ? 9.458 -23.847 2.663 1.00 77.00 105 LYS A C 1
ATOM 878 O O . LYS A 1 105 ? 10.661 -24.111 2.683 1.00 77.00 105 LYS A O 1
ATOM 883 N N . HIS A 1 106 ? 8.508 -24.784 2.598 1.00 61.91 106 HIS A N 1
ATOM 884 C CA . HIS A 1 106 ? 8.700 -26.241 2.546 1.00 61.91 106 HIS A CA 1
ATOM 885 C C . HIS A 1 106 ? 7.864 -26.864 1.427 1.00 61.91 106 HIS A C 1
ATOM 887 O O . HIS A 1 106 ? 8.253 -27.966 0.979 1.00 61.91 106 HIS A O 1
#

Radius of gyration: 15.42 Å; chains: 1; bounding box: 31×38×38 Å

Sequence (106 aa):
MVIIEGDAFLERYFTDLPDNYLIAYSDSGYTNDQLSYEWVKHFVQQSQKHTQGVYRLLLFDGFDSHCTQEFLEVLEDHKVIAYRLPPYTSHFLQLLDVGCFQPYKH

Secondary structure (DSSP, 8-state):
-EEEESS---GGG--SPPTT--EEEETTSS--HHHHHHHHHHHHHHHHTT--SS-EEEEE---GGG--HHHHHHHHHTTEEEEEPPTT-HHHH-HIIIIISGGGG-

Organism: Cochliobolus sativus (strain ND90Pr / ATCC 201652) (NCBI:txid665912)